Protein AF-A0A2A4M3Y1-F1 (afdb_monomer)

Radius of gyration: 24.87 Å; Cα contacts (8 Å, |Δi|>4): 41; chains: 1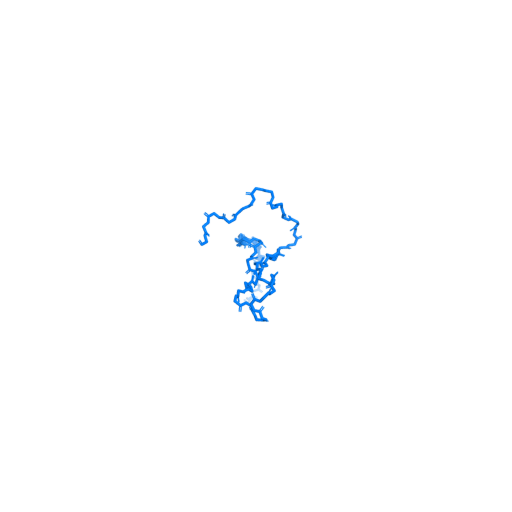; bounding box: 70×42×45 Å

Structure (mmCIF, N/CA/C/O backbone):
data_AF-A0A2A4M3Y1-F1
#
_entry.id   AF-A0A2A4M3Y1-F1
#
loop_
_atom_site.group_PDB
_atom_site.id
_atom_site.type_symbol
_atom_site.label_atom_id
_atom_site.label_alt_id
_atom_site.label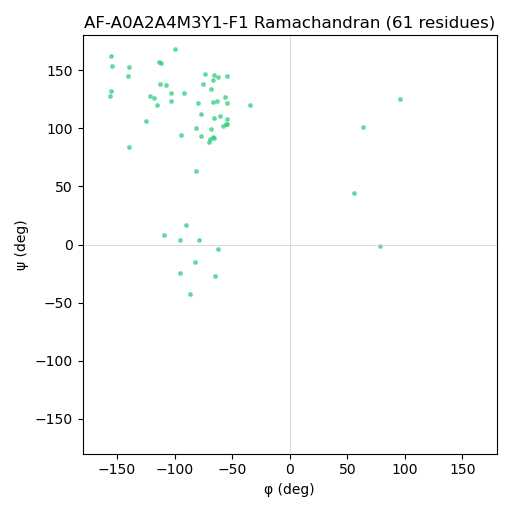_comp_id
_atom_site.label_asym_id
_atom_site.label_entity_id
_atom_site.label_seq_id
_atom_site.pdbx_PDB_ins_code
_atom_site.Cartn_x
_atom_site.Cartn_y
_atom_site.Cartn_z
_atom_site.occupancy
_atom_site.B_iso_or_equiv
_atom_site.auth_seq_id
_atom_site.auth_comp_id
_atom_site.auth_asym_id
_atom_site.auth_atom_id
_atom_site.pdbx_PDB_model_num
ATOM 1 N N . MET A 1 1 ? -58.170 -33.595 26.518 1.00 42.47 1 MET A N 1
ATOM 2 C CA . MET A 1 1 ? -57.914 -33.345 25.084 1.00 42.47 1 MET A CA 1
ATOM 3 C C . MET A 1 1 ? -57.353 -31.938 24.986 1.00 42.47 1 MET A C 1
ATOM 5 O O . MET A 1 1 ? -58.086 -30.991 25.204 1.00 42.47 1 MET A O 1
ATOM 9 N N . SER A 1 2 ? -56.036 -31.859 25.184 1.00 45.94 2 SER A N 1
ATOM 10 C CA . SER A 1 2 ? -55.079 -31.288 24.221 1.00 45.94 2 SER A CA 1
ATOM 11 C C . SER A 1 2 ? -55.348 -29.800 23.983 1.00 45.94 2 SER A C 1
ATOM 13 O O . SER A 1 2 ? -56.323 -29.441 23.345 1.00 45.94 2 SER A O 1
ATOM 15 N N . CYS A 1 3 ? -54.559 -28.936 24.622 1.00 47.50 3 CYS A N 1
ATOM 16 C CA . CYS A 1 3 ? -53.408 -28.261 23.989 1.00 47.50 3 CYS A CA 1
ATOM 17 C C . CYS A 1 3 ? -53.860 -26.878 23.504 1.00 47.50 3 CYS A C 1
ATOM 19 O O . CYS A 1 3 ? -54.839 -26.768 22.793 1.00 47.50 3 CYS A O 1
ATOM 21 N N . PHE A 1 4 ? -53.229 -25.772 23.875 1.00 48.00 4 PHE A N 1
ATOM 22 C CA . PHE A 1 4 ? -51.812 -25.525 23.663 1.00 48.00 4 PHE A CA 1
ATOM 23 C C . PHE A 1 4 ? -51.347 -24.488 24.695 1.00 48.00 4 PHE A C 1
ATOM 25 O O . PHE A 1 4 ? -51.964 -23.436 24.862 1.00 48.00 4 PHE A O 1
ATOM 32 N N . ARG A 1 5 ? -50.276 -24.801 25.429 1.00 53.28 5 ARG A N 1
ATOM 33 C CA . ARG A 1 5 ? -49.644 -23.855 26.350 1.00 53.28 5 ARG A CA 1
ATOM 34 C C . ARG A 1 5 ? -48.983 -22.732 25.552 1.00 53.28 5 ARG A C 1
ATOM 36 O O . ARG A 1 5 ? -48.229 -22.992 24.620 1.00 53.28 5 ARG A O 1
ATOM 43 N N . LEU A 1 6 ? -49.226 -21.504 25.997 1.00 54.34 6 LEU A N 1
ATOM 44 C CA . LEU A 1 6 ? -48.521 -20.294 25.597 1.00 54.34 6 LEU A CA 1
ATOM 45 C C . LEU A 1 6 ? -47.009 -20.472 25.817 1.00 54.34 6 LEU A C 1
ATOM 47 O O . LEU A 1 6 ? -46.576 -20.723 26.944 1.00 54.34 6 LEU A O 1
ATOM 51 N N . ARG A 1 7 ? -46.203 -20.333 24.763 1.00 51.47 7 ARG A N 1
ATOM 52 C CA . ARG A 1 7 ? -44.760 -20.085 24.881 1.00 51.47 7 ARG A CA 1
ATOM 53 C C . ARG A 1 7 ? -44.344 -19.065 23.835 1.00 51.47 7 ARG A C 1
ATOM 55 O O . ARG A 1 7 ? -43.874 -19.408 22.757 1.00 51.47 7 ARG A O 1
ATOM 62 N N . THR A 1 8 ? -44.531 -17.800 24.184 1.00 54.97 8 THR A N 1
ATOM 63 C CA . THR A 1 8 ? -43.809 -16.689 23.573 1.00 54.97 8 THR A CA 1
ATOM 64 C C . THR A 1 8 ? -42.320 -16.953 23.781 1.00 54.97 8 THR A C 1
ATOM 66 O O . THR A 1 8 ? -41.804 -16.798 24.887 1.00 54.97 8 THR A O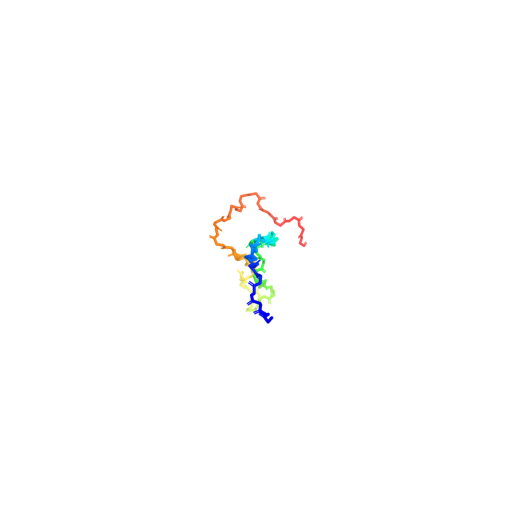 1
ATOM 69 N N . ILE A 1 9 ? -41.631 -17.429 22.746 1.00 60.75 9 ILE A N 1
ATOM 70 C CA . ILE A 1 9 ? -40.171 -17.469 22.735 1.00 60.75 9 ILE A CA 1
ATOM 71 C C . ILE A 1 9 ? -39.741 -16.032 22.456 1.00 60.75 9 ILE A C 1
ATOM 73 O O . ILE A 1 9 ? -39.689 -15.598 21.310 1.00 60.75 9 ILE A O 1
ATOM 77 N N . ALA A 1 10 ? -39.486 -15.270 23.518 1.00 59.91 10 ALA A N 1
ATOM 78 C CA . ALA A 1 10 ? -38.649 -14.090 23.406 1.00 59.91 10 ALA A CA 1
ATOM 79 C C . ALA A 1 10 ? -37.243 -14.601 23.076 1.00 59.91 10 ALA A C 1
ATOM 81 O O . ALA A 1 10 ? -36.484 -14.983 23.966 1.00 59.91 10 ALA A O 1
ATOM 82 N N . ALA A 1 11 ? -36.923 -14.693 21.786 1.00 60.53 11 ALA A N 1
ATOM 83 C CA . ALA A 1 11 ? -35.544 -14.817 21.360 1.00 60.53 11 ALA A CA 1
ATOM 84 C C . ALA A 1 11 ? -34.869 -13.497 21.743 1.00 60.53 11 ALA A C 1
ATOM 86 O O . ALA A 1 11 ? -34.934 -12.521 20.999 1.00 60.53 11 ALA A O 1
ATOM 87 N N . LEU A 1 12 ? -34.284 -13.441 22.947 1.00 63.09 12 LEU A N 1
ATOM 88 C CA . LEU A 1 12 ? -33.233 -12.476 23.234 1.00 63.09 12 LEU A CA 1
ATOM 89 C C . LEU A 1 12 ? -32.189 -12.712 22.148 1.00 63.09 12 LEU A C 1
ATOM 91 O O . LEU A 1 12 ? -31.512 -13.739 22.155 1.00 63.09 12 LEU A O 1
ATOM 95 N N . GLY A 1 13 ? -32.156 -11.812 21.166 1.00 59.78 13 GLY A N 1
ATOM 96 C CA . GLY A 1 13 ? -31.186 -11.842 20.090 1.00 59.78 13 GLY A CA 1
ATOM 97 C C . GLY A 1 13 ? -29.805 -11.850 20.715 1.00 59.78 13 GLY A C 1
ATOM 98 O O . GLY A 1 13 ? -29.345 -10.832 21.227 1.00 59.78 13 GLY A O 1
ATOM 99 N N . LEU A 1 14 ? -29.167 -13.017 20.720 1.00 66.69 14 LEU A N 1
ATOM 100 C CA . LEU A 1 14 ? -27.767 -13.143 21.067 1.00 66.69 14 LEU A CA 1
ATOM 101 C C . LEU A 1 14 ? -27.016 -12.500 19.899 1.00 66.69 14 LEU A C 1
ATOM 103 O O . LEU A 1 14 ? -26.726 -13.153 18.899 1.00 66.69 14 LEU A O 1
ATOM 107 N N . THR A 1 15 ? -26.798 -11.188 19.967 1.00 66.88 15 THR A N 1
ATOM 108 C CA . THR A 1 15 ? -25.975 -10.483 18.988 1.00 66.88 15 THR A CA 1
ATOM 109 C C . THR A 1 15 ? -24.556 -10.968 19.203 1.00 66.88 15 THR A C 1
ATOM 111 O O . THR A 1 15 ? -23.890 -10.566 20.157 1.00 66.88 15 THR A O 1
ATOM 114 N N . TRP A 1 16 ? -24.112 -11.900 18.368 1.00 63.44 16 TRP A N 1
ATOM 115 C CA . TRP A 1 16 ? -22.716 -12.296 18.366 1.00 63.44 16 TRP A CA 1
ATOM 116 C C . TRP A 1 16 ? -21.923 -11.052 17.968 1.00 63.44 16 TRP A C 1
ATOM 118 O O . TRP A 1 16 ? -22.236 -10.467 16.924 1.00 63.44 16 TRP A O 1
ATOM 128 N N . PRO A 1 17 ? -20.959 -10.589 18.782 1.00 63.34 17 PRO A N 1
ATOM 129 C CA . PRO A 1 17 ? -20.082 -9.527 18.337 1.00 63.34 17 PRO A CA 1
ATOM 130 C C . PRO A 1 17 ? -19.363 -10.069 17.106 1.00 63.34 17 PRO A C 1
ATOM 132 O O . PRO A 1 17 ? -18.575 -11.009 17.194 1.00 63.34 17 PRO A O 1
ATOM 135 N N . SER A 1 18 ? -19.691 -9.525 15.936 1.00 64.25 18 SER A N 1
ATOM 136 C CA . SER A 1 18 ? -18.854 -9.742 14.769 1.00 64.25 18 SER A CA 1
ATOM 137 C C . SER A 1 18 ? -17.543 -9.048 15.081 1.00 64.25 18 SER A C 1
ATOM 139 O O . SER A 1 18 ? -17.492 -7.821 15.170 1.00 64.25 18 SER A O 1
ATOM 141 N N . SER A 1 19 ? -16.499 -9.837 15.312 1.00 57.84 19 SER A N 1
ATOM 142 C CA . SER A 1 19 ? -15.135 -9.342 15.260 1.00 57.84 19 SER A CA 1
ATOM 143 C C . SER A 1 19 ? -14.975 -8.691 13.895 1.00 57.84 19 SER A C 1
ATOM 145 O O . SER A 1 19 ? -14.973 -9.384 12.878 1.00 57.84 19 SER A O 1
ATOM 147 N N . VAL A 1 20 ? -14.905 -7.362 13.855 1.00 60.94 20 VAL A N 1
ATOM 148 C CA . VAL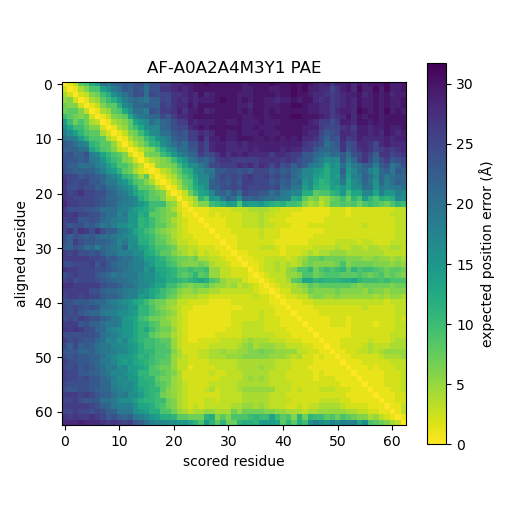 A 1 20 ? -14.479 -6.669 12.645 1.00 60.94 20 VAL A CA 1
ATOM 149 C C . VAL A 1 20 ? -12.995 -6.995 12.516 1.00 60.94 20 VAL A C 1
ATOM 151 O O . VAL A 1 20 ? -12.152 -6.344 13.131 1.00 60.94 20 VAL A O 1
ATOM 154 N N . LEU A 1 21 ? -12.675 -8.081 11.808 1.00 58.50 21 LEU A N 1
ATOM 155 C CA . LEU A 1 21 ? -11.320 -8.286 11.306 1.00 58.50 21 LEU A CA 1
ATOM 156 C C . LEU A 1 21 ? -10.945 -7.047 10.483 1.00 58.50 21 LEU A C 1
ATOM 158 O O . LEU A 1 21 ? -11.830 -6.427 9.893 1.00 58.50 21 LEU A O 1
ATOM 162 N N . GLY A 1 22 ? -9.664 -6.660 10.533 1.00 64.25 22 GLY A N 1
ATOM 163 C CA . GLY A 1 22 ? -9.149 -5.376 10.048 1.00 64.25 22 GLY A CA 1
ATOM 164 C C . GLY A 1 22 ? -9.876 -4.856 8.808 1.00 64.25 22 GLY A C 1
ATOM 165 O O . GLY A 1 22 ? -9.919 -5.519 7.778 1.00 64.25 22 GLY A O 1
ATOM 166 N N . VAL A 1 23 ? -10.474 -3.672 8.947 1.00 84.19 23 VAL A N 1
ATOM 167 C CA . VAL A 1 23 ? -11.347 -3.071 7.930 1.00 84.19 23 VAL A CA 1
ATOM 168 C C . VAL A 1 23 ? -10.584 -2.735 6.648 1.00 84.19 23 VAL A C 1
ATOM 170 O O . VAL A 1 23 ? -11.160 -2.725 5.569 1.00 84.19 23 VAL A O 1
ATOM 173 N N . VAL A 1 24 ? -9.281 -2.481 6.772 1.00 93.12 24 VAL A N 1
ATOM 174 C CA . VAL A 1 24 ? -8.369 -2.253 5.653 1.00 93.12 24 VAL A CA 1
ATOM 175 C C . VAL A 1 24 ? 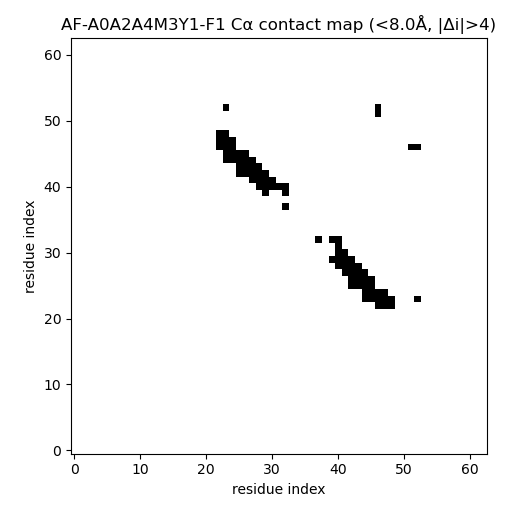-7.539 -3.513 5.438 1.00 93.12 24 VAL A C 1
ATOM 177 O O . VAL A 1 24 ? -6.863 -3.972 6.361 1.00 93.12 24 VAL A O 1
ATOM 180 N N . ILE A 1 25 ? -7.584 -4.050 4.224 1.00 93.31 25 ILE A N 1
ATOM 181 C CA . ILE A 1 25 ? -6.823 -5.224 3.789 1.00 93.31 25 ILE A CA 1
ATOM 182 C C . ILE A 1 25 ? -5.793 -4.829 2.729 1.00 93.31 25 ILE A C 1
ATOM 184 O O . ILE A 1 25 ? -5.973 -3.833 2.029 1.00 93.31 25 ILE A O 1
ATOM 188 N N . ILE A 1 26 ? -4.741 -5.636 2.574 1.00 94.00 26 ILE A N 1
ATOM 189 C CA . ILE A 1 26 ? -3.926 -5.615 1.354 1.00 94.00 26 ILE A CA 1
ATOM 190 C C . ILE A 1 26 ? -4.719 -6.374 0.290 1.00 94.00 26 ILE A C 1
ATOM 192 O O . ILE A 1 26 ? -4.939 -7.575 0.441 1.00 94.00 26 ILE A O 1
ATOM 196 N N . ASN A 1 27 ? -5.193 -5.668 -0.732 1.00 96.00 27 ASN A N 1
ATOM 197 C CA . ASN A 1 27 ? -6.007 -6.252 -1.795 1.00 96.00 27 ASN A CA 1
ATOM 198 C C . ASN A 1 27 ? -5.141 -6.843 -2.910 1.00 96.00 27 ASN A C 1
ATOM 200 O O . ASN A 1 27 ? -5.394 -7.953 -3.371 1.00 96.00 27 ASN A O 1
ATOM 204 N N . GLU A 1 28 ? -4.086 -6.124 -3.292 1.00 97.00 28 GLU A N 1
ATOM 205 C CA . GLU A 1 28 ? -3.182 -6.520 -4.366 1.00 97.00 28 GLU A CA 1
ATOM 206 C C . GLU A 1 28 ? -1.733 -6.201 -4.001 1.00 97.00 28 GLU A C 1
ATOM 208 O O . GLU A 1 28 ? -1.434 -5.202 -3.342 1.00 97.00 28 GLU A O 1
ATOM 213 N N . ILE A 1 29 ? -0.833 -7.070 -4.453 1.00 95.38 29 ILE A N 1
ATOM 214 C CA . ILE A 1 29 ? 0.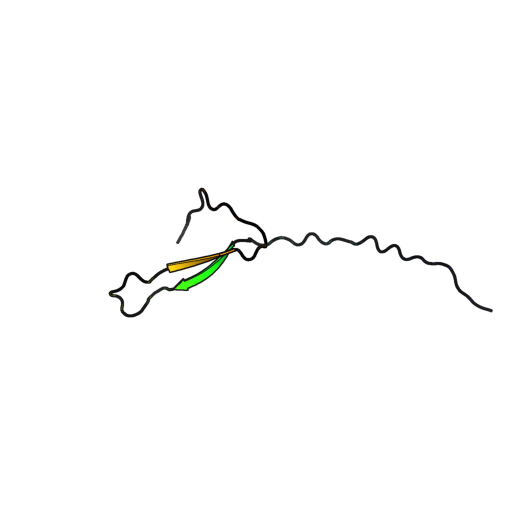603 -6.820 -4.485 1.00 95.38 29 ILE A CA 1
ATOM 215 C C . ILE A 1 29 ? 1.033 -7.035 -5.931 1.00 95.38 29 ILE A C 1
ATOM 217 O O . ILE A 1 29 ? 1.106 -8.177 -6.388 1.00 95.38 29 ILE A O 1
ATOM 221 N N . HIS A 1 30 ? 1.319 -5.946 -6.637 1.00 95.81 30 HIS A N 1
ATOM 222 C CA . HIS A 1 30 ? 1.911 -6.005 -7.964 1.00 95.81 30 HIS A CA 1
ATOM 223 C C . HIS A 1 30 ? 3.421 -5.872 -7.805 1.00 95.81 30 HIS A C 1
ATOM 225 O O . HIS A 1 30 ? 3.960 -4.773 -7.686 1.00 95.81 30 HIS A O 1
ATOM 231 N N . TYR A 1 31 ? 4.087 -7.018 -7.741 1.00 93.31 31 TYR A N 1
ATOM 232 C CA . TYR A 1 31 ? 5.538 -7.124 -7.658 1.00 93.31 31 TYR A CA 1
ATOM 233 C C . TYR A 1 31 ? 6.081 -7.734 -8.948 1.00 93.31 31 TYR A C 1
ATOM 235 O O . TYR A 1 31 ? 5.362 -8.465 -9.630 1.00 93.31 31 TYR A O 1
ATOM 243 N N . ASP A 1 32 ? 7.350 -7.466 -9.253 1.00 93.25 32 ASP A N 1
ATOM 244 C CA . ASP A 1 32 ? 8.046 -8.054 -10.396 1.00 93.25 32 ASP A CA 1
ATOM 245 C C . ASP A 1 32 ? 7.309 -7.790 -11.720 1.00 93.25 32 ASP A C 1
ATOM 247 O O . ASP A 1 32 ? 7.157 -8.668 -12.569 1.00 93.25 32 ASP A O 1
ATOM 251 N N . ALA A 1 33 ? 6.852 -6.553 -11.912 1.00 91.69 33 ALA A N 1
ATOM 252 C CA . ALA A 1 33 ? 6.137 -6.157 -13.118 1.00 91.69 33 ALA A CA 1
ATOM 253 C C . ALA A 1 33 ? 7.036 -6.222 -14.362 1.00 91.69 33 ALA A C 1
ATOM 255 O O . ALA A 1 33 ? 8.235 -5.951 -14.288 1.00 91.69 33 ALA A O 1
ATOM 256 N N . ASP A 1 34 ? 6.465 -6.568 -15.515 1.00 91.38 34 ASP A N 1
ATOM 257 C CA . ASP A 1 34 ? 7.145 -6.483 -16.807 1.00 91.38 34 ASP A CA 1
ATOM 258 C C . ASP A 1 34 ? 6.495 -5.408 -17.695 1.00 91.38 34 ASP A C 1
ATOM 260 O O . ASP A 1 34 ? 5.266 -5.346 -17.772 1.00 91.38 34 ASP A O 1
ATOM 264 N N . PRO A 1 35 ? 7.292 -4.592 -18.413 1.00 90.00 35 PRO A N 1
ATOM 265 C CA . PRO A 1 35 ? 8.757 -4.570 -18.410 1.00 90.00 35 PRO A CA 1
ATOM 266 C C . PRO A 1 35 ? 9.339 -3.959 -17.119 1.00 90.00 35 PRO A C 1
ATOM 268 O O . PRO A 1 35 ? 8.806 -2.995 -16.579 1.00 90.00 35 PRO A O 1
ATOM 271 N N . LYS A 1 36 ? 10.505 -4.454 -16.676 1.00 89.56 36 LYS A N 1
ATOM 272 C CA . LYS A 1 36 ? 11.219 -3.986 -15.460 1.00 89.56 36 LYS A CA 1
ATOM 273 C C . LYS A 1 36 ? 11.674 -2.518 -15.492 1.00 89.56 36 LYS A C 1
ATOM 275 O O . LYS A 1 36 ? 12.301 -2.045 -14.549 1.00 89.56 36 LYS A O 1
ATOM 280 N N . THR A 1 37 ? 11.468 -1.821 -16.605 1.00 91.00 37 THR A N 1
ATOM 281 C CA . THR A 1 37 ? 11.897 -0.431 -16.797 1.00 91.00 37 THR A CA 1
ATOM 282 C C . THR A 1 37 ? 10.931 0.581 -16.200 1.00 91.00 37 THR A C 1
ATOM 284 O O . THR A 1 37 ? 11.304 1.743 -16.044 1.00 91.00 37 THR A O 1
ATOM 287 N N . ASP A 1 38 ? 9.717 0.151 -15.863 1.00 89.25 38 ASP A N 1
ATOM 288 C CA . ASP A 1 38 ? 8.640 1.044 -15.469 1.00 89.25 38 ASP A CA 1
ATOM 289 C C . ASP A 1 38 ? 8.390 0.931 -13.959 1.00 89.25 38 ASP A C 1
ATOM 291 O O . ASP A 1 38 ? 8.365 -0.158 -13.389 1.00 89.25 38 ASP A O 1
ATOM 295 N N . ALA A 1 39 ? 8.186 2.068 -13.290 1.00 88.25 39 ALA A N 1
ATOM 296 C CA . ALA A 1 39 ? 7.906 2.119 -11.853 1.00 88.25 39 ALA A CA 1
ATOM 297 C C . ALA A 1 39 ? 6.419 1.834 -11.570 1.00 88.25 39 ALA A C 1
ATOM 299 O O . ALA A 1 39 ? 5.685 2.712 -11.119 1.00 88.25 39 ALA A O 1
ATOM 300 N N . VAL A 1 40 ? 5.972 0.622 -11.900 1.00 94.25 40 VAL A N 1
ATOM 301 C CA . VAL A 1 40 ? 4.559 0.203 -11.823 1.00 94.25 40 VAL A CA 1
ATOM 302 C C . VAL A 1 40 ? 4.278 -0.803 -10.704 1.00 94.25 40 VAL A C 1
ATOM 304 O O . VAL A 1 40 ? 3.174 -1.330 -10.623 1.00 94.25 40 VAL A O 1
ATOM 307 N N . GLU A 1 41 ? 5.251 -1.065 -9.833 1.00 94.75 41 GLU A N 1
ATOM 308 C CA . GLU A 1 41 ? 5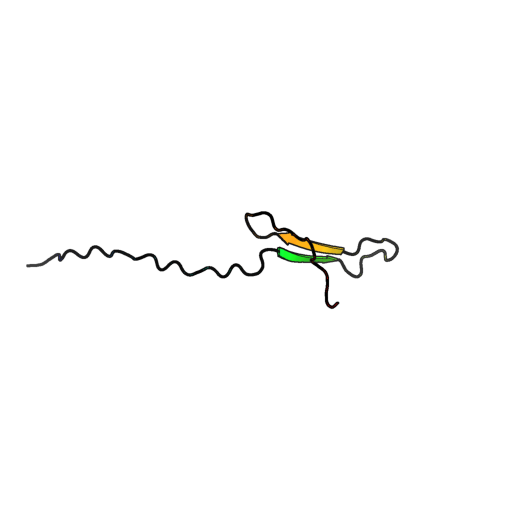.059 -1.909 -8.652 1.00 94.75 41 GLU A CA 1
ATOM 309 C C . GLU A 1 41 ? 4.280 -1.163 -7.562 1.00 94.75 41 GLU A C 1
ATOM 311 O O . GLU 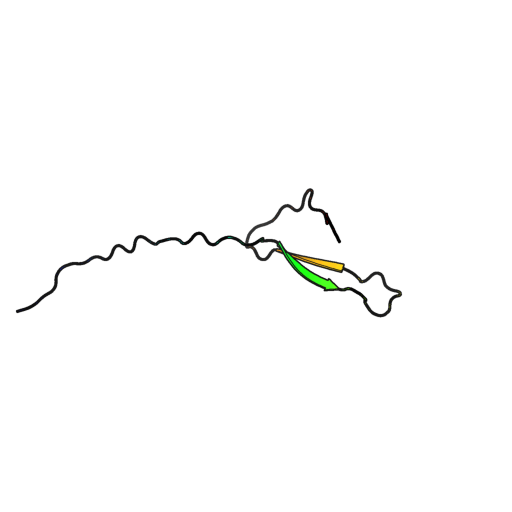A 1 41 ? 4.533 0.016 -7.292 1.00 94.75 41 GLU A O 1
ATOM 316 N N . PHE A 1 42 ? 3.338 -1.847 -6.908 1.00 95.12 42 PHE A N 1
ATOM 317 C CA . PHE A 1 42 ? 2.528 -1.253 -5.844 1.00 95.12 42 PHE A CA 1
ATOM 318 C C . PHE A 1 42 ? 1.966 -2.285 -4.860 1.00 95.12 42 PHE A C 1
ATOM 320 O O . PHE A 1 42 ? 1.866 -3.480 -5.143 1.00 95.12 42 PHE A O 1
ATOM 327 N N . VAL A 1 43 ? 1.545 -1.779 -3.698 1.00 95.62 43 VAL A N 1
ATOM 328 C CA . VAL A 1 43 ? 0.683 -2.480 -2.738 1.00 95.62 43 VAL A CA 1
ATOM 329 C C . VAL A 1 43 ? -0.635 -1.721 -2.664 1.00 95.62 43 VAL A C 1
ATOM 331 O O . VAL A 1 43 ? -0.652 -0.543 -2.302 1.00 95.62 43 VAL A O 1
ATOM 334 N N . GLU A 1 44 ? -1.735 -2.384 -3.000 1.00 96.56 44 GLU A N 1
ATOM 335 C CA . GLU A 1 44 ? -3.069 -1.797 -2.935 1.00 96.56 44 GLU A CA 1
ATOM 336 C C . GLU A 1 44 ? -3.712 -2.072 -1.575 1.00 96.56 44 GLU A C 1
ATOM 338 O O . GLU A 1 44 ? -3.774 -3.214 -1.112 1.00 96.56 44 GLU A O 1
ATOM 343 N N . LEU A 1 45 ? -4.236 -1.018 -0.949 1.00 96.06 45 LEU A N 1
ATOM 344 C CA . LEU A 1 45 ? -5.046 -1.122 0.258 1.00 96.06 45 LEU A CA 1
ATOM 345 C C . LEU A 1 45 ? -6.522 -0.945 -0.089 1.00 96.06 45 LEU A C 1
ATOM 347 O O . LEU A 1 45 ? -6.903 0.039 -0.722 1.00 96.06 45 LEU A O 1
ATOM 351 N N . HIS A 1 46 ? -7.361 -1.858 0.395 1.00 95.38 46 HIS A N 1
ATOM 352 C CA . HIS A 1 46 ? -8.809 -1.770 0.246 1.00 95.38 46 HIS A CA 1
ATOM 353 C C . HIS A 1 46 ? -9.489 -1.670 1.609 1.00 95.38 46 HIS A C 1
ATOM 355 O O . HIS A 1 46 ? -9.291 -2.517 2.479 1.00 95.38 46 HIS A O 1
ATOM 361 N N . ASN A 1 47 ? -10.323 -0.644 1.783 1.00 94.50 47 ASN A N 1
ATOM 362 C CA . ASN A 1 47 ? -11.235 -0.545 2.915 1.00 94.50 47 ASN A CA 1
ATOM 363 C C . ASN A 1 47 ? -12.492 -1.382 2.630 1.00 94.50 47 ASN A C 1
ATOM 365 O O . ASN A 1 47 ? -13.394 -0.933 1.927 1.00 94.50 47 ASN A O 1
ATOM 369 N N . ALA A 1 48 ? -12.550 -2.583 3.198 1.00 94.44 48 ALA A N 1
ATOM 370 C CA . ALA A 1 48 ? -13.669 -3.517 3.091 1.00 94.44 48 ALA A CA 1
ATOM 371 C C . ALA A 1 48 ? -14.856 -3.161 4.016 1.00 94.44 48 ALA A C 1
ATOM 373 O O . ALA A 1 48 ? -15.825 -3.918 4.112 1.00 94.44 48 ALA A O 1
ATOM 374 N N . GLY A 1 49 ? -14.787 -2.041 4.742 1.00 88.88 49 GLY A N 1
ATOM 375 C CA . GLY A 1 49 ? -15.835 -1.579 5.649 1.00 88.88 49 GLY A CA 1
ATOM 376 C C . GLY A 1 49 ? -16.733 -0.501 5.064 1.00 88.88 49 GLY A C 1
ATOM 377 O O . GLY A 1 49 ? -16.442 0.124 4.054 1.00 88.88 49 GLY A O 1
ATOM 378 N N . GLY A 1 50 ? -17.837 -0.234 5.763 1.00 89.50 50 GLY A N 1
ATOM 379 C CA . GLY A 1 50 ? -18.813 0.792 5.376 1.00 89.50 50 GLY A CA 1
ATOM 380 C C . GLY A 1 50 ? -18.553 2.186 5.957 1.00 89.50 50 GLY A C 1
ATOM 381 O O . GLY A 1 50 ? -19.487 2.980 6.035 1.00 89.50 50 GLY A O 1
ATOM 382 N N . LYS A 1 51 ? -17.347 2.462 6.462 1.00 90.38 51 LYS A N 1
ATOM 383 C CA . LYS A 1 51 ? -16.979 3.743 7.086 1.00 90.38 51 LYS A CA 1
ATOM 384 C C . LYS A 1 51 ? -15.575 4.147 6.670 1.00 90.38 51 LYS A C 1
ATOM 386 O O . LYS A 1 51 ? -14.738 3.276 6.446 1.00 90.38 51 LYS A O 1
ATOM 391 N N . ASP A 1 52 ? -15.320 5.449 6.658 1.00 93.56 52 ASP A N 1
ATOM 392 C CA . ASP A 1 52 ? -13.989 5.994 6.407 1.00 93.56 52 ASP A CA 1
ATOM 393 C C . ASP A 1 52 ? -12.993 5.540 7.483 1.00 93.56 52 ASP A C 1
ATOM 395 O O . ASP A 1 52 ? -13.340 5.403 8.662 1.00 93.56 52 ASP A O 1
ATOM 399 N N . VAL A 1 53 ? -11.748 5.309 7.063 1.00 93.31 53 VAL A N 1
ATOM 400 C CA . VAL A 1 53 ? -10.633 4.918 7.931 1.00 93.31 53 VAL A CA 1
ATOM 401 C C . VAL A 1 53 ? -9.523 5.956 7.801 1.00 93.31 53 VAL A C 1
ATOM 403 O O . VAL A 1 53 ? -9.084 6.261 6.695 1.00 93.31 53 VAL A O 1
ATOM 406 N N . ASP A 1 54 ? -9.063 6.487 8.935 1.00 93.50 54 ASP A N 1
ATOM 407 C CA . ASP A 1 54 ? -7.899 7.373 8.997 1.00 93.50 54 ASP A CA 1
ATOM 408 C C . ASP A 1 54 ? -6.601 6.552 8.939 1.00 93.50 54 ASP A C 1
ATOM 410 O O . ASP A 1 54 ? -6.364 5.674 9.773 1.00 93.50 54 ASP A O 1
ATOM 414 N N . LEU A 1 55 ? -5.765 6.845 7.942 1.00 93.88 55 LEU A N 1
ATOM 415 C CA . LEU A 1 55 ? -4.473 6.191 7.713 1.00 93.88 55 LEU A CA 1
ATOM 416 C C . LEU A 1 55 ? -3.299 6.964 8.336 1.00 93.88 55 LEU A C 1
ATOM 418 O O . LEU A 1 55 ? -2.139 6.587 8.161 1.00 93.88 55 LEU A O 1
ATOM 422 N N . SER A 1 56 ? -3.560 8.059 9.054 1.00 96.50 56 SER A N 1
ATOM 423 C CA . SER A 1 56 ? -2.517 8.876 9.672 1.00 96.50 56 SER A CA 1
ATOM 424 C C . SER A 1 56 ? -1.628 8.040 10.598 1.00 96.50 56 SER A C 1
ATOM 426 O O . SER A 1 56 ? -2.097 7.336 11.490 1.00 96.50 56 SER A O 1
ATOM 428 N N . GLY A 1 57 ? -0.312 8.108 10.379 1.00 95.44 57 GLY A N 1
ATOM 429 C CA . GLY A 1 57 ? 0.681 7.362 11.159 1.00 95.44 57 GLY A CA 1
ATOM 430 C C . GLY A 1 57 ? 0.826 5.882 10.788 1.00 95.44 57 GLY A C 1
ATOM 431 O O . GLY A 1 57 ? 1.679 5.202 11.365 1.00 95.44 57 GLY A O 1
ATOM 432 N N . TRP A 1 58 ? 0.052 5.375 9.823 1.00 94.19 58 TRP A N 1
ATOM 433 C CA . TRP A 1 58 ? 0.268 4.036 9.286 1.00 94.19 58 TRP A CA 1
ATOM 434 C C . TRP A 1 58 ? 1.595 3.990 8.533 1.00 94.19 58 TRP A C 1
ATOM 436 O O . TRP A 1 58 ? 1.993 4.933 7.849 1.00 94.19 58 TRP A O 1
ATOM 446 N N . ARG A 1 59 ? 2.295 2.870 8.671 1.00 93.44 59 ARG A N 1
ATOM 447 C CA . ARG A 1 59 ? 3.541 2.593 7.961 1.00 93.44 59 ARG A CA 1
ATOM 448 C C . ARG A 1 59 ? 3.724 1.094 7.831 1.00 93.44 59 ARG A C 1
ATOM 450 O O . ARG A 1 59 ? 3.305 0.343 8.712 1.00 93.44 59 ARG A O 1
ATOM 457 N N . PHE A 1 60 ? 4.453 0.675 6.808 1.00 90.94 60 PHE A N 1
ATOM 458 C CA . PHE A 1 60 ? 5.077 -0.638 6.836 1.00 90.94 60 PHE A CA 1
ATOM 459 C C . PHE A 1 60 ? 6.154 -0.631 7.926 1.00 90.94 60 PHE A C 1
ATOM 461 O O . PHE A 1 60 ? 7.026 0.240 7.964 1.00 90.94 60 PHE A O 1
ATOM 468 N N . SER A 1 61 ? 6.041 -1.549 8.881 1.00 89.81 61 SER A N 1
ATOM 469 C CA . SER A 1 61 ? 6.992 -1.687 9.989 1.00 89.81 61 SER A CA 1
ATOM 470 C C . SER A 1 61 ? 8.069 -2.733 9.706 1.00 89.81 61 SER A C 1
ATOM 472 O O . SER A 1 61 ? 9.152 -2.650 10.281 1.00 89.81 61 SER A O 1
ATOM 474 N N . SER A 1 62 ? 7.770 -3.688 8.827 1.00 82.62 62 SER A N 1
ATOM 475 C CA . SER A 1 62 ? 8.635 -4.787 8.403 1.00 82.62 62 SER A CA 1
ATOM 476 C C . SER A 1 62 ? 8.204 -5.251 7.013 1.00 82.62 62 SER A C 1
ATOM 478 O O . SER A 1 62 ? 7.006 -5.456 6.803 1.00 82.62 62 SER A O 1
ATOM 480 N N . GLY A 1 63 ? 9.162 -5.415 6.104 1.00 71.19 63 GLY A N 1
ATOM 481 C CA . GLY A 1 63 ? 8.981 -5.904 4.738 1.00 71.19 63 GLY A CA 1
ATOM 482 C C . GLY A 1 63 ? 10.205 -6.690 4.310 1.00 71.19 63 GLY A C 1
ATOM 483 O O . GLY A 1 63 ? 11.314 -6.262 4.707 1.00 71.19 63 GLY A O 1
#

Secondary structure (DSSP, 8-state):
----------------------SEEEEEEE-S-SSTTS---EEEEEE-SSS----TT------

Sequence (63 aa):
MSCFRLRTIA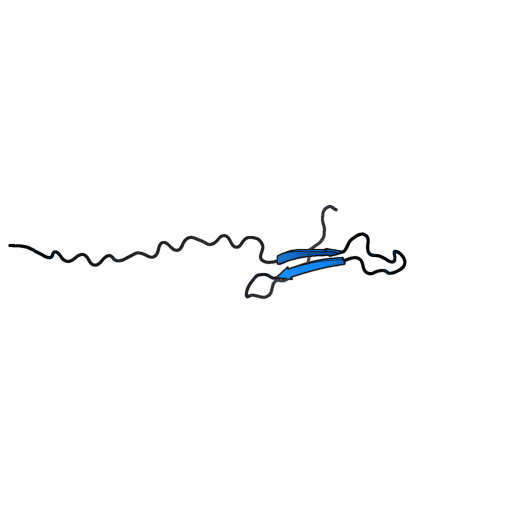ALGLTWPSSVLGVVIINEIHYDADPKTDAVEFVELHNAGGKDVDLSGWRFSSG

pLDDT: mean 80.13, std 17.36, range [42.47, 97.0]

Solvent-accessible surface area (backbone atoms only — not comparable to full-atom values): 4714 Å² total; per-residue (Å²): 133,81,86,80,82,89,73,87,78,78,74,75,78,81,76,71,80,74,77,80,64,73,48,63,38,80,72,46,74,46,67,89,54,83,68,81,86,56,95,73,63,49,75,42,76,38,70,81,50,98,64,91,78,87,65,83,88,68,72,88,88,76,133

Mean predicted aligned error: 12.63 Å

Foldseek 3Di:
DDDDDDDPPPPPPPPDPPPPDDQKDFPDFAPPDPPPPDPPTDTDIDRNDPDDDDCPPPDDPDD